Protein AF-A0A9D4M0R6-F1 (afdb_monomer_lite)

Radius of gyration: 14.92 Å; chains: 1; bounding box: 27×21×40 Å

pLDDT: mean 70.32, std 11.55, range [37.56, 85.56]

Foldseek 3Di:
DDPDDPDWDWDQPDPVRDIDIHGPVPDDPDPDPDPPPVVVVVVVVVVVVPD

Organism: Dreissena polymorpha (NCBI:txid45954)

Structure (mmCIF, N/CA/C/O backbone):
data_AF-A0A9D4M0R6-F1
#
_entry.id   AF-A0A9D4M0R6-F1
#
loop_
_atom_site.group_PDB
_atom_site.id
_atom_site.type_symbol
_atom_site.label_atom_id
_atom_site.label_alt_id
_atom_site.label_comp_id
_atom_site.label_asym_id
_atom_site.label_entity_id
_atom_site.label_seq_id
_atom_site.pdbx_PDB_ins_code
_atom_site.Cartn_x
_atom_site.Cartn_y
_atom_site.Cartn_z
_atom_site.occupancy
_atom_site.B_iso_or_equiv
_atom_site.auth_seq_id
_atom_site.auth_comp_id
_atom_site.auth_asym_id
_atom_site.auth_atom_id
_atom_site.pdbx_PDB_model_num
ATOM 1 N N . MET A 1 1 ? -12.634 -14.973 -26.663 1.00 37.56 1 MET A N 1
ATOM 2 C CA . MET A 1 1 ? -12.994 -14.636 -25.268 1.00 37.56 1 MET A CA 1
ATOM 3 C C . MET A 1 1 ? -11.709 -14.534 -24.459 1.00 37.56 1 MET A C 1
ATOM 5 O O . MET A 1 1 ? -11.094 -15.559 -24.206 1.00 37.56 1 MET A O 1
ATOM 9 N N . GLN A 1 2 ? -11.239 -13.327 -24.136 1.00 39.06 2 GLN A N 1
ATOM 10 C CA . GLN A 1 2 ? -10.053 -13.165 -23.286 1.00 39.06 2 GLN A CA 1
ATOM 11 C C . GLN A 1 2 ? -10.484 -13.250 -21.819 1.00 39.06 2 GLN A C 1
ATOM 13 O O . GLN A 1 2 ? -10.997 -12.291 -21.252 1.00 39.06 2 GLN A O 1
ATOM 18 N N . SER A 1 3 ? -10.315 -14.432 -21.227 1.00 48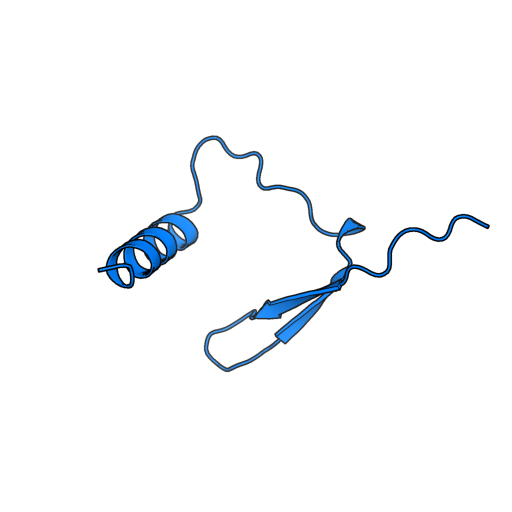.53 3 SER A N 1
ATOM 19 C CA . SER A 1 3 ? -10.376 -14.628 -19.778 1.00 48.53 3 SER A CA 1
ATOM 20 C C . SER A 1 3 ? -9.075 -14.089 -19.181 1.00 48.53 3 SER A C 1
ATOM 22 O O . SER A 1 3 ? -8.061 -14.783 -19.148 1.00 48.53 3 SER A O 1
ATOM 24 N N . LEU A 1 4 ? -9.068 -12.811 -18.798 1.00 44.88 4 LEU A N 1
ATOM 25 C CA . LEU A 1 4 ? -7.960 -12.214 -18.057 1.00 44.88 4 LEU A CA 1
ATOM 26 C C . LEU A 1 4 ? -8.220 -12.409 -16.557 1.00 44.88 4 LEU A C 1
ATOM 28 O O . LEU A 1 4 ? -9.276 -12.059 -16.036 1.00 44.88 4 LEU A O 1
ATOM 32 N N . SER A 1 5 ? -7.251 -13.047 -15.909 1.00 53.19 5 SER A N 1
ATOM 33 C CA . SER A 1 5 ? -7.253 -13.625 -14.564 1.00 53.19 5 SER A CA 1
ATOM 34 C C . SER A 1 5 ? -8.023 -12.864 -13.473 1.00 53.19 5 SER A C 1
ATOM 36 O O . SER A 1 5 ? -7.834 -11.668 -13.259 1.00 53.19 5 SER A O 1
ATOM 38 N N . ASN A 1 6 ? -8.806 -13.606 -12.684 1.00 63.56 6 ASN A N 1
ATOM 39 C CA . ASN A 1 6 ? -9.648 -13.115 -11.586 1.00 63.56 6 ASN A CA 1
ATOM 40 C C . ASN A 1 6 ? -8.843 -12.803 -10.299 1.00 63.56 6 ASN A C 1
ATOM 42 O O . ASN A 1 6 ? -9.251 -13.151 -9.191 1.00 63.56 6 ASN A O 1
ATOM 46 N N . VAL A 1 7 ? -7.657 -12.197 -10.426 1.00 68.69 7 VAL A N 1
ATOM 47 C CA . VAL A 1 7 ? -6.800 -11.881 -9.271 1.00 68.69 7 VAL A CA 1
ATOM 48 C C . VAL A 1 7 ? -7.249 -10.548 -8.670 1.00 68.69 7 VAL A C 1
ATOM 50 O O . VAL A 1 7 ? -6.959 -9.468 -9.191 1.00 68.69 7 VAL A O 1
ATOM 53 N N . ASN A 1 8 ? -7.991 -10.630 -7.569 1.00 74.44 8 ASN A N 1
ATOM 54 C CA . ASN A 1 8 ? -8.404 -9.482 -6.768 1.00 74.44 8 ASN A CA 1
ATOM 55 C C . ASN A 1 8 ? -7.621 -9.472 -5.448 1.00 74.44 8 ASN A C 1
ATOM 57 O O . ASN A 1 8 ? -7.523 -10.497 -4.776 1.00 74.44 8 ASN A O 1
ATOM 61 N N . PHE A 1 9 ? -7.104 -8.311 -5.053 1.00 77.88 9 PHE A N 1
ATOM 62 C CA . PHE A 1 9 ? -6.469 -8.101 -3.753 1.00 77.88 9 PHE A CA 1
ATOM 63 C C . PHE A 1 9 ? -7.473 -7.499 -2.772 1.00 77.88 9 PHE A C 1
ATOM 65 O O . PHE A 1 9 ? -8.221 -6.587 -3.134 1.00 77.88 9 PHE A O 1
ATOM 72 N N . ARG A 1 10 ? -7.470 -7.968 -1.520 1.00 79.12 10 ARG A N 1
ATOM 73 C CA . ARG A 1 10 ? -8.085 -7.234 -0.407 1.00 79.12 10 ARG A CA 1
ATOM 74 C C . ARG A 1 10 ? -7.031 -6.335 0.210 1.00 79.12 10 ARG A C 1
ATOM 76 O O . ARG A 1 10 ? -5.987 -6.812 0.645 1.00 79.12 10 ARG A O 1
ATOM 83 N N . ILE A 1 11 ? -7.298 -5.038 0.202 1.00 81.50 11 ILE A N 1
ATOM 84 C CA . ILE A 1 11 ? -6.410 -4.029 0.765 1.00 81.50 11 ILE A CA 1
ATOM 85 C C . ILE A 1 11 ? -7.103 -3.438 1.983 1.00 81.50 11 ILE A C 1
ATOM 87 O O . ILE A 1 11 ? -8.223 -2.936 1.880 1.00 81.50 11 ILE A O 1
ATOM 91 N N . LEU A 1 12 ? -6.421 -3.484 3.121 1.00 81.75 12 LEU A N 1
ATOM 92 C CA . LEU A 1 12 ? -6.833 -2.786 4.326 1.00 81.75 12 LEU A CA 1
ATOM 93 C C . LEU A 1 12 ? -6.515 -1.290 4.164 1.00 81.75 12 LEU A C 1
ATOM 95 O O . LEU A 1 12 ? -5.360 -0.916 3.960 1.00 81.75 12 LEU A O 1
ATOM 99 N N . LEU A 1 13 ? -7.541 -0.444 4.199 1.00 78.62 13 LEU A N 1
ATOM 100 C CA . LEU A 1 13 ? -7.431 1.004 4.000 1.00 78.62 13 LEU A CA 1
ATOM 101 C C . LEU A 1 13 ? -7.115 1.760 5.293 1.00 78.62 13 LEU A C 1
ATOM 103 O O . LEU A 1 13 ? -6.520 2.834 5.235 1.00 78.62 13 LEU A O 1
ATOM 107 N N . ASP A 1 14 ? -7.514 1.225 6.446 1.00 76.38 14 ASP A N 1
ATOM 108 C CA . ASP A 1 14 ? -7.270 1.836 7.749 1.00 76.38 14 ASP A CA 1
ATOM 109 C C . ASP A 1 14 ? -7.004 0.793 8.842 1.00 76.38 14 ASP A C 1
ATOM 111 O O . ASP A 1 14 ? -7.195 -0.407 8.668 1.00 76.38 14 ASP A O 1
ATOM 11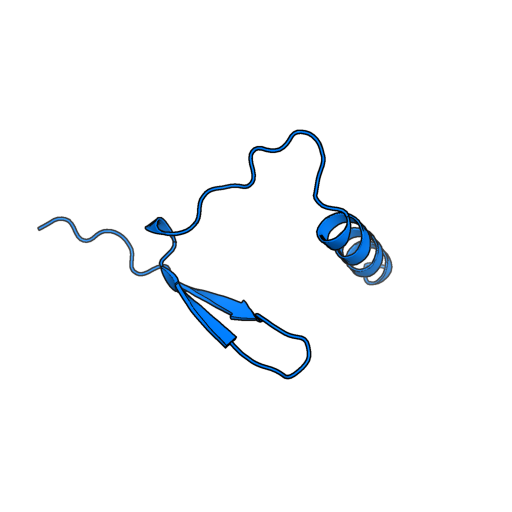5 N N . ARG A 1 15 ? -6.550 1.260 10.008 1.00 75.12 15 ARG A N 1
ATOM 116 C CA . ARG A 1 15 ? -6.298 0.398 11.175 1.00 75.12 15 ARG A CA 1
ATOM 117 C C . ARG A 1 15 ? -7.579 -0.129 11.834 1.00 75.12 15 ARG A C 1
ATOM 119 O O . ARG A 1 15 ? -7.481 -0.956 12.731 1.00 75.12 15 ARG A O 1
ATOM 126 N N . HIS A 1 16 ? -8.748 0.355 11.418 1.00 78.44 16 HIS A N 1
ATOM 127 C CA . HIS A 1 16 ? -10.049 0.020 11.996 1.00 78.44 16 HIS A CA 1
ATOM 128 C C . HIS A 1 16 ? -10.762 -1.105 11.236 1.00 78.44 16 HIS A C 1
ATOM 130 O O . HIS A 1 16 ? -11.902 -1.427 11.559 1.00 78.44 16 HIS A O 1
ATOM 136 N N . GLY A 1 17 ? -10.096 -1.734 10.263 1.00 76.75 17 GLY A N 1
ATOM 137 C CA . GLY A 1 17 ? -10.639 -2.895 9.560 1.00 76.75 17 GLY A CA 1
ATOM 138 C C . GLY A 1 17 ? -11.370 -2.552 8.264 1.00 76.75 17 GLY A 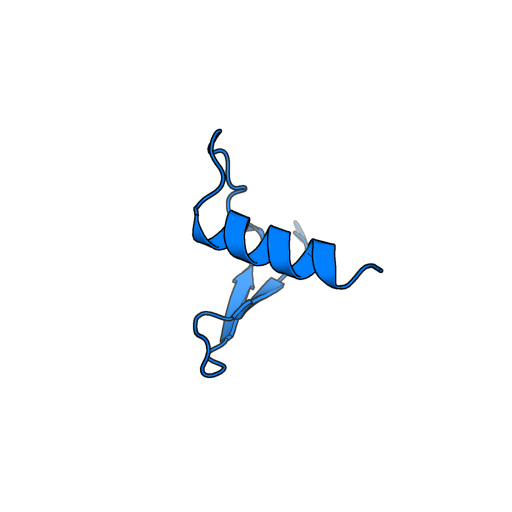C 1
ATOM 139 O O . GLY A 1 17 ? -12.020 -3.426 7.693 1.00 76.75 17 GLY A O 1
ATOM 140 N N . LYS A 1 18 ? -11.300 -1.312 7.767 1.00 83.19 18 LYS A N 1
ATOM 141 C CA . LYS A 1 18 ? -11.947 -0.971 6.496 1.00 83.19 18 LYS A CA 1
ATOM 142 C C . LYS A 1 18 ? -11.189 -1.599 5.334 1.00 83.19 18 LYS A C 1
ATOM 144 O O . LYS A 1 18 ? -10.089 -1.171 4.993 1.00 83.19 18 LYS A O 1
ATOM 149 N N . GLU A 1 19 ? -11.797 -2.583 4.688 1.00 85.56 19 GLU A N 1
ATOM 150 C CA . GLU A 1 19 ? -11.212 -3.276 3.541 1.00 85.56 19 GLU A CA 1
ATOM 151 C C . GLU A 1 19 ? -11.772 -2.774 2.204 1.00 85.56 19 GLU A C 1
ATOM 153 O O . GLU A 1 19 ? -12.915 -2.321 2.099 1.00 85.56 19 GLU A O 1
ATOM 158 N N . LYS A 1 20 ? -10.965 -2.886 1.146 1.00 82.81 20 LYS A N 1
ATOM 159 C CA . LYS A 1 20 ? -11.388 -2.667 -0.240 1.00 82.81 20 LYS A CA 1
ATOM 160 C C . LYS A 1 20 ? -10.861 -3.775 -1.138 1.00 82.81 20 LYS A C 1
ATOM 162 O O . LYS A 1 20 ? -9.676 -4.100 -1.110 1.00 82.81 20 LYS A O 1
ATOM 167 N N . VAL A 1 21 ? -11.739 -4.310 -1.981 1.00 81.75 21 VAL A N 1
ATOM 168 C CA . VAL A 1 21 ? -11.366 -5.262 -3.032 1.00 81.75 21 VAL A CA 1
ATOM 169 C C . VAL A 1 21 ? -10.924 -4.486 -4.269 1.00 81.75 21 VAL A C 1
ATOM 171 O O . VAL A 1 21 ? -11.651 -3.617 -4.759 1.00 81.75 21 VAL A O 1
ATOM 174 N N . VAL A 1 22 ? -9.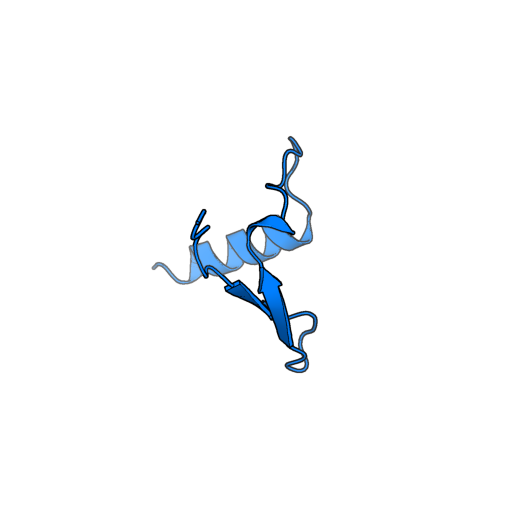728 -4.780 -4.777 1.00 80.75 22 VAL A N 1
ATOM 175 C CA . VAL A 1 22 ? -9.163 -4.124 -5.961 1.00 80.75 22 VAL A CA 1
ATOM 176 C C . VAL A 1 22 ? -8.666 -5.174 -6.946 1.00 80.75 22 VAL A C 1
ATOM 178 O O . VAL A 1 22 ? -7.904 -6.067 -6.586 1.00 80.75 22 VAL A O 1
ATOM 181 N N . ASN A 1 23 ? -9.089 -5.058 -8.203 1.00 81.00 23 ASN A N 1
ATOM 182 C CA . ASN A 1 23 ? -8.587 -5.907 -9.278 1.00 81.00 23 ASN A CA 1
ATOM 183 C C . ASN A 1 23 ? -7.122 -5.574 -9.585 1.00 81.00 23 ASN A C 1
ATOM 185 O O . ASN A 1 23 ? -6.772 -4.392 -9.653 1.00 81.00 23 ASN A O 1
ATOM 189 N N . HIS A 1 24 ? -6.287 -6.592 -9.811 1.00 73.50 24 HIS A N 1
ATOM 190 C CA . HIS A 1 24 ? -4.855 -6.406 -10.054 1.00 73.50 24 HIS A CA 1
ATOM 191 C C . HIS A 1 24 ? -4.552 -5.421 -11.197 1.00 73.50 24 HIS A C 1
ATOM 193 O O . HIS A 1 24 ? -3.607 -4.650 -11.083 1.00 73.50 24 HIS A O 1
ATOM 199 N N . ASN A 1 25 ? -5.381 -5.371 -12.251 1.00 77.25 25 ASN A N 1
ATOM 200 C CA . ASN A 1 25 ? -5.185 -4.465 -13.392 1.00 77.25 25 ASN A CA 1
ATOM 201 C C . ASN A 1 25 ? -5.325 -2.982 -13.021 1.00 77.25 25 ASN A C 1
ATOM 203 O O . ASN A 1 25 ? -4.877 -2.108 -13.758 1.00 77.25 25 ASN A O 1
ATOM 207 N N . LYS A 1 26 ? -5.973 -2.683 -11.889 1.00 75.56 26 LYS A N 1
ATOM 208 C CA . LYS A 1 26 ? -6.132 -1.316 -11.376 1.00 75.56 26 LYS A CA 1
ATOM 209 C C . LYS A 1 26 ? -4.983 -0.894 -10.459 1.00 75.56 26 LYS A C 1
ATOM 211 O O . LYS A 1 26 ? -4.957 0.259 -10.032 1.00 75.56 26 LYS A O 1
ATOM 216 N N . LEU A 1 27 ? -4.061 -1.801 -10.138 1.00 74.38 27 LEU A N 1
ATOM 217 C CA . LEU A 1 27 ? -2.876 -1.511 -9.342 1.00 74.38 27 LEU A CA 1
ATOM 218 C C . LEU A 1 27 ? -1.675 -1.352 -10.269 1.00 74.38 27 LEU A C 1
ATOM 220 O O . LEU A 1 27 ? -1.426 -2.189 -11.132 1.00 74.38 27 LEU A O 1
ATOM 224 N N . LYS A 1 28 ? -0.912 -0.279 -10.067 1.00 70.25 28 LYS A N 1
ATOM 225 C CA . LYS A 1 28 ? 0.404 -0.124 -10.687 1.00 70.25 28 LYS A CA 1
ATOM 226 C C . LYS A 1 28 ? 1.478 -0.515 -9.672 1.00 70.25 28 LYS A C 1
ATOM 228 O O . LYS A 1 28 ? 1.335 -0.147 -8.500 1.00 70.25 28 LYS A O 1
ATOM 233 N N . PRO A 1 29 ? 2.533 -1.239 -10.085 1.00 71.62 29 PRO A N 1
ATOM 234 C CA . PRO A 1 29 ? 3.712 -1.425 -9.254 1.00 71.62 29 PRO A CA 1
ATOM 235 C C . PRO A 1 29 ? 4.233 -0.070 -8.777 1.00 71.62 29 PRO A C 1
ATOM 237 O O . PRO A 1 29 ? 4.171 0.926 -9.496 1.00 71.62 29 PRO A O 1
ATOM 240 N N . TYR A 1 30 ? 4.731 -0.021 -7.547 1.00 71.75 30 TYR A N 1
ATOM 241 C CA . TYR A 1 30 ? 5.407 1.173 -7.067 1.00 71.75 30 TYR A CA 1
ATOM 242 C C . TYR A 1 30 ? 6.771 1.287 -7.761 1.00 71.75 30 TYR A C 1
ATOM 244 O O . TYR A 1 30 ? 7.668 0.501 -7.471 1.00 71.75 30 TYR A O 1
ATOM 252 N N . GLU A 1 31 ? 6.920 2.259 -8.663 1.00 67.88 31 GLU A N 1
ATOM 253 C CA . GLU A 1 31 ? 8.149 2.486 -9.447 1.00 67.88 31 GLU A CA 1
ATOM 254 C C . GLU A 1 31 ? 9.112 3.503 -8.808 1.00 67.88 31 GLU A C 1
ATOM 256 O O . GLU A 1 31 ? 10.126 3.869 -9.396 1.00 67.88 31 GLU A O 1
ATOM 261 N N . GLY A 1 32 ? 8.815 3.997 -7.603 1.00 71.19 32 GLY A N 1
ATOM 262 C CA . GLY A 1 32 ? 9.671 4.985 -6.953 1.00 71.19 32 GLY A CA 1
ATOM 263 C C . GLY A 1 32 ? 10.998 4.388 -6.481 1.00 71.19 32 GLY A C 1
ATOM 264 O O . GLY A 1 32 ? 11.029 3.345 -5.828 1.00 71.19 32 GLY A O 1
ATOM 265 N N . THR A 1 33 ? 12.098 5.101 -6.734 1.00 66.56 33 THR A N 1
ATOM 266 C CA . THR A 1 33 ? 13.452 4.751 -6.264 1.00 66.56 33 THR A CA 1
ATOM 267 C C . THR A 1 33 ? 13.545 4.707 -4.735 1.00 66.56 33 THR A C 1
ATOM 269 O O . THR A 1 33 ? 14.327 3.942 -4.178 1.00 66.56 33 THR A O 1
ATOM 272 N N . ASN A 1 34 ? 12.716 5.500 -4.046 1.00 65.38 34 ASN A N 1
ATOM 273 C CA . ASN A 1 34 ? 12.689 5.610 -2.591 1.00 65.38 34 ASN A CA 1
ATOM 274 C C . ASN A 1 34 ? 11.367 5.089 -2.035 1.00 65.38 34 ASN A C 1
ATOM 276 O O . ASN A 1 34 ? 10.357 5.776 -2.111 1.00 65.38 34 ASN A O 1
ATOM 280 N N . ALA A 1 35 ? 11.382 3.906 -1.416 1.00 72.06 35 ALA A N 1
ATOM 281 C CA . ALA A 1 35 ? 10.204 3.333 -0.768 1.00 72.06 35 ALA A CA 1
ATOM 282 C C . ALA A 1 35 ? 9.503 4.353 0.162 1.00 72.06 35 ALA A C 1
ATOM 284 O O . ALA A 1 35 ? 10.187 5.006 0.962 1.00 72.06 35 ALA A O 1
ATOM 285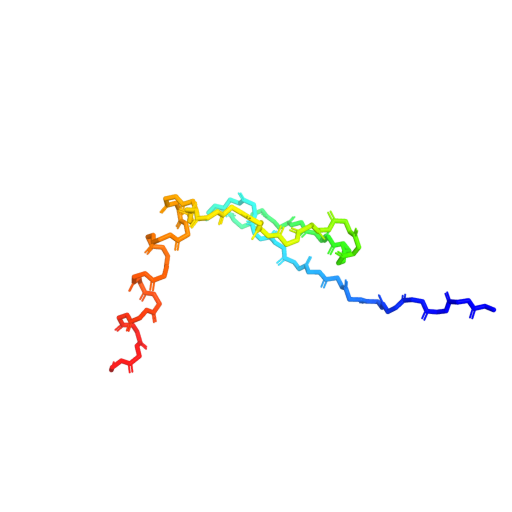 N N . PRO A 1 36 ? 8.159 4.466 0.136 1.00 73.38 36 PRO A N 1
ATOM 286 C CA . PRO A 1 36 ? 7.432 5.382 1.008 1.00 73.38 36 PRO A CA 1
ATOM 287 C C . PRO A 1 36 ? 7.753 5.112 2.482 1.00 73.38 36 PRO A C 1
ATOM 289 O O . PRO A 1 36 ? 7.897 3.955 2.881 1.00 73.38 36 PRO A O 1
ATOM 292 N N . LYS A 1 37 ? 7.819 6.158 3.318 1.00 77.12 37 LYS A N 1
ATOM 293 C CA . LYS A 1 37 ? 8.173 6.024 4.748 1.00 77.12 37 LYS A CA 1
ATOM 294 C C . LYS A 1 37 ? 7.320 4.980 5.479 1.00 77.12 37 LYS A C 1
ATOM 296 O O . LYS A 1 37 ? 7.851 4.215 6.277 1.00 77.12 37 LYS A O 1
ATOM 301 N N . TRP A 1 38 ? 6.024 4.901 5.165 1.00 75.44 38 TRP A N 1
ATOM 302 C CA . TRP A 1 38 ? 5.123 3.908 5.758 1.00 75.44 38 TRP A CA 1
ATOM 303 C C . TRP A 1 38 ? 5.549 2.466 5.434 1.00 75.44 38 TRP A C 1
ATOM 305 O O . TRP A 1 38 ? 5.523 1.611 6.314 1.00 75.44 38 TRP A O 1
ATOM 315 N N . LEU A 1 39 ? 6.041 2.204 4.219 1.00 75.75 39 LEU A N 1
ATOM 316 C CA . LEU A 1 39 ? 6.518 0.885 3.800 1.00 75.75 39 LEU A CA 1
ATOM 317 C C . LEU A 1 39 ? 7.840 0.514 4.488 1.00 75.75 39 LEU A C 1
ATOM 319 O O . LEU A 1 39 ? 8.062 -0.648 4.826 1.00 75.75 39 LEU A O 1
ATOM 323 N N . GLN A 1 40 ? 8.718 1.495 4.719 1.00 77.69 40 GLN A N 1
ATOM 324 C CA . GLN A 1 40 ? 9.976 1.278 5.442 1.00 77.69 40 GLN A CA 1
ATOM 325 C C . GLN A 1 40 ? 9.726 0.864 6.897 1.00 77.69 40 GLN A C 1
ATOM 327 O O . GLN A 1 40 ? 10.364 -0.070 7.388 1.00 77.69 40 GLN A O 1
ATOM 332 N N . THR A 1 41 ? 8.777 1.524 7.567 1.00 77.56 41 THR A N 1
ATOM 333 C CA . THR A 1 41 ? 8.384 1.207 8.946 1.00 77.56 41 THR A CA 1
ATOM 334 C C . THR A 1 41 ? 7.830 -0.212 9.063 1.00 77.56 41 THR A C 1
ATOM 336 O O . THR A 1 41 ? 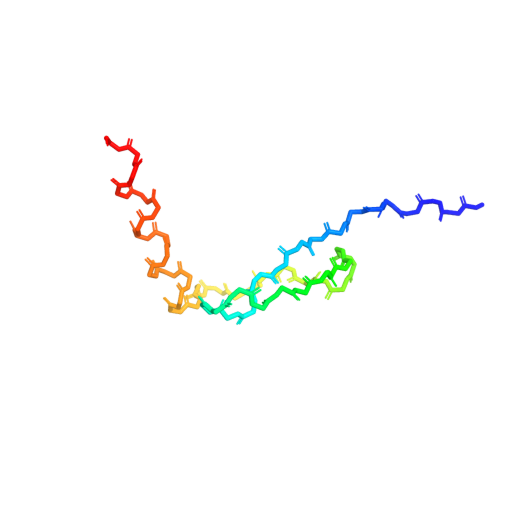8.270 -0.968 9.927 1.00 77.56 41 THR A O 1
ATOM 339 N N . GLU A 1 42 ? 6.926 -0.612 8.166 1.00 75.94 42 GLU A N 1
ATOM 340 C CA . GLU A 1 42 ? 6.348 -1.963 8.186 1.00 75.94 42 GLU A CA 1
ATOM 341 C C . GLU A 1 42 ? 7.380 -3.045 7.825 1.00 75.94 42 GLU A C 1
ATOM 343 O O . GLU A 1 42 ? 7.429 -4.096 8.464 1.00 75.94 42 GLU A O 1
ATOM 348 N N . ARG A 1 43 ? 8.298 -2.774 6.885 1.00 72.81 43 ARG A N 1
ATOM 349 C CA . ARG A 1 43 ? 9.410 -3.692 6.571 1.00 72.81 43 ARG A CA 1
ATOM 350 C C . ARG A 1 43 ? 10.316 -3.971 7.769 1.00 72.81 43 ARG A C 1
ATOM 352 O O . ARG A 1 43 ? 10.784 -5.098 7.906 1.00 72.81 43 ARG A O 1
ATOM 359 N N . ARG A 1 44 ? 10.583 -2.971 8.617 1.00 73.25 44 ARG A N 1
ATOM 360 C CA . ARG A 1 44 ? 11.378 -3.169 9.842 1.00 73.25 44 ARG A CA 1
ATOM 361 C C . ARG A 1 44 ? 10.663 -4.101 10.819 1.00 73.25 44 ARG A C 1
ATOM 363 O O . ARG A 1 44 ? 11.284 -5.046 11.288 1.00 73.25 44 ARG A O 1
ATOM 370 N N . LYS A 1 45 ? 9.359 -3.904 11.037 1.00 69.88 45 LYS A N 1
ATOM 371 C CA . LYS A 1 45 ? 8.544 -4.777 11.902 1.00 69.88 45 LYS A CA 1
ATOM 372 C C . LYS A 1 45 ? 8.512 -6.224 11.407 1.00 69.88 45 LYS A C 1
ATOM 374 O O . LYS A 1 45 ? 8.701 -7.144 12.188 1.00 69.88 45 LYS A O 1
ATOM 379 N N . LEU A 1 46 ? 8.334 -6.429 10.100 1.00 69.31 46 LEU A N 1
ATOM 380 C CA . LEU A 1 46 ? 8.287 -7.772 9.510 1.00 69.31 46 LEU A CA 1
ATOM 381 C C . LEU A 1 46 ? 9.630 -8.513 9.580 1.00 69.31 46 LEU A C 1
ATOM 383 O O . LEU A 1 46 ? 9.636 -9.737 9.663 1.00 69.31 46 LEU A O 1
ATOM 387 N N . LYS A 1 47 ? 10.763 -7.796 9.542 1.00 68.69 47 LYS A N 1
ATOM 388 C CA . LYS A 1 47 ? 12.089 -8.408 9.721 1.00 68.69 47 LYS A CA 1
ATOM 389 C C . LYS A 1 47 ? 12.352 -8.842 11.164 1.00 68.69 47 LYS A C 1
ATOM 391 O O . LYS A 1 47 ? 13.057 -9.821 11.344 1.00 68.69 47 LYS A O 1
ATOM 396 N N . MET A 1 48 ? 11.776 -8.156 12.151 1.00 57.78 48 MET A N 1
ATOM 397 C CA . MET A 1 48 ? 11.937 -8.501 13.570 1.00 57.78 48 MET A CA 1
ATOM 398 C C . MET A 1 48 ? 11.151 -9.750 13.995 1.00 57.78 48 MET A C 1
ATOM 400 O O . MET A 1 48 ? 11.522 -10.384 14.967 1.00 57.78 48 MET A O 1
ATOM 404 N N . ASN A 1 49 ? 10.099 -10.136 13.267 1.00 56.94 49 ASN A N 1
ATOM 405 C CA . ASN A 1 49 ? 9.292 -11.327 13.580 1.00 56.94 49 ASN A CA 1
ATOM 406 C C . ASN A 1 49 ? 9.810 -12.618 12.910 1.00 56.94 49 ASN A C 1
ATOM 408 O O . ASN A 1 49 ? 9.064 -13.591 12.801 1.00 56.94 49 ASN A O 1
ATOM 412 N N . LYS A 1 50 ? 11.037 -12.611 12.374 1.00 51.59 50 LYS A N 1
ATOM 413 C CA . LYS A 1 50 ? 11.660 -13.767 11.704 1.00 51.59 50 LYS A CA 1
ATOM 414 C C . LYS A 1 50 ? 12.799 -14.411 12.507 1.00 51.59 50 LYS A C 1
ATOM 416 O O . LYS A 1 50 ? 13.463 -15.288 11.960 1.00 51.59 50 LYS A O 1
ATOM 421 N N . GLU A 1 51 ? 12.993 -13.994 13.755 1.00 45.19 51 GLU A N 1
ATOM 422 C CA . GLU A 1 51 ? 13.901 -14.616 14.730 1.00 45.19 51 GLU A CA 1
ATOM 423 C C . GLU A 1 51 ? 13.108 -15.307 15.840 1.00 45.19 51 GLU A C 1
ATOM 425 O O . GLU A 1 51 ? 12.073 -14.737 16.262 1.00 45.19 51 GLU A O 1
#

Secondary structure (DSSP, 8-state):
-------EEEEE-STT--EEEEEGGGPPP---SS--HHHHHHHHHHHHTT-

Sequence (51 aa):
MQSLSNVNFRILLDRHGKEKVVNHNKLKPYEGTNAPKWLQTERRKLKMNKE